Protein AF-A0A194R2D3-F1 (afdb_monomer_lite)

Sequence (158 aa):
MTKFTHVRDWPLLESALFVLMSYAAFLIAEVCELTGVVAVLFCGICQAHYTYNNLSADSRNRTKQLFELLNFLAENFIFTYIGVSMFTFPKHHFDPWFIIAGFITSTLGRAVNIYPLSFLLNLGRKPPIPINFQHMLFFSGKNTHSQTQPDKINQIIC

Organism: Papilio machaon (NCBI:txid76193)

Secondary structure (DSSP, 8-state):
-GGGSTTTT-HHHHHHHHHHHHHHHHHHHHHTTS-HHHHHHHHHHHHHHHHHTTS-HHHHHHHHHHHHHHHHHHHHHHHHHHHHHHHH-TT----HHHHHHHHHHHHHHHHHHHHHHHHHHHHH-SSPPPHHHHHHHHHHTT-TTS---TTSGGGT--

Structure (mmCIF, N/CA/C/O backbone):
data_AF-A0A194R2D3-F1
#
_entry.id   AF-A0A194R2D3-F1
#
loop_
_atom_site.group_PDB
_atom_site.id
_atom_site.type_symbol
_atom_site.label_atom_id
_atom_site.label_alt_id
_atom_site.label_comp_id
_atom_site.label_asym_id
_atom_site.label_entity_id
_atom_site.label_seq_id
_atom_site.pdbx_PDB_ins_code
_atom_site.Cartn_x
_atom_site.Cartn_y
_atom_site.Cartn_z
_atom_site.occupancy
_atom_site.B_iso_or_equiv
_atom_site.auth_seq_id
_atom_site.auth_comp_id
_atom_site.auth_asym_id
_atom_site.auth_atom_id
_atom_site.pdbx_PDB_model_num
ATOM 1 N N . MET A 1 1 ? -7.034 -0.454 26.830 1.00 43.84 1 MET A N 1
ATOM 2 C CA . MET A 1 1 ? -6.094 0.547 27.378 1.00 43.84 1 MET A CA 1
ATOM 3 C C . MET A 1 1 ? -6.595 1.990 27.268 1.00 43.84 1 MET A C 1
ATOM 5 O O . MET A 1 1 ? -6.284 2.760 28.155 1.00 43.84 1 MET A O 1
ATOM 9 N N . THR A 1 2 ? -7.415 2.378 26.280 1.00 43.94 2 THR A N 1
ATOM 10 C CA . THR A 1 2 ? -7.859 3.784 26.103 1.00 43.94 2 THR A CA 1
ATOM 11 C C . THR A 1 2 ? -9.145 4.187 26.840 1.00 43.94 2 THR A C 1
ATOM 13 O O . THR A 1 2 ? -9.486 5.362 26.870 1.00 43.94 2 THR A O 1
ATOM 16 N N . LYS A 1 3 ? -9.869 3.249 27.470 1.00 43.56 3 LYS A N 1
ATOM 17 C CA . LYS A 1 3 ? -11.180 3.536 28.090 1.00 43.56 3 LYS A CA 1
ATOM 18 C C . LYS A 1 3 ? -11.102 4.349 29.400 1.00 43.56 3 LYS A C 1
ATOM 20 O O . LYS A 1 3 ? -12.125 4.848 29.848 1.00 43.56 3 LYS A O 1
ATOM 25 N N . PHE A 1 4 ? -9.915 4.475 30.004 1.00 47.28 4 PHE A N 1
ATOM 26 C CA . PHE A 1 4 ? -9.713 5.088 31.329 1.00 47.28 4 PHE A CA 1
ATOM 27 C C . PHE A 1 4 ? -8.775 6.307 31.334 1.00 47.28 4 PHE A C 1
ATOM 29 O O . PHE A 1 4 ? -8.418 6.793 32.403 1.00 47.28 4 PHE A O 1
ATOM 36 N N . THR A 1 5 ? -8.377 6.831 30.171 1.00 53.47 5 THR A N 1
ATOM 37 C CA . THR A 1 5 ? -7.466 7.983 30.096 1.00 53.47 5 THR A CA 1
ATOM 38 C C . THR A 1 5 ? -8.171 9.164 29.431 1.00 53.47 5 THR A C 1
ATOM 40 O O . THR A 1 5 ? -8.732 9.019 28.347 1.00 53.47 5 THR A O 1
ATOM 43 N N . HIS A 1 6 ? -8.112 10.339 30.065 1.00 52.03 6 HIS A N 1
ATOM 44 C CA . HIS A 1 6 ? -8.604 11.657 29.615 1.00 52.03 6 HIS A CA 1
ATOM 45 C C . HIS A 1 6 ? -7.829 12.187 28.375 1.00 52.03 6 HIS A C 1
ATOM 47 O O . HIS A 1 6 ? -7.464 13.352 28.280 1.00 52.03 6 HIS A O 1
ATOM 53 N N . VAL A 1 7 ? -7.476 11.297 27.442 1.00 58.19 7 VAL A N 1
ATOM 54 C CA . VAL A 1 7 ? -6.720 11.572 26.204 1.00 58.19 7 VAL A CA 1
ATOM 55 C C . VAL A 1 7 ? -7.664 11.692 25.002 1.00 58.19 7 VAL A C 1
ATOM 57 O O . VAL A 1 7 ? -7.269 12.200 23.958 1.00 58.19 7 VAL A O 1
ATOM 60 N N . ARG A 1 8 ? -8.937 11.304 25.163 1.00 55.59 8 ARG A N 1
ATOM 61 C CA . ARG A 1 8 ? -9.974 11.382 24.121 1.00 55.59 8 ARG A CA 1
ATOM 62 C C . ARG A 1 8 ? -10.288 12.815 23.666 1.00 55.59 8 ARG A C 1
ATOM 64 O O . ARG A 1 8 ? -10.832 12.992 22.583 1.00 55.59 8 ARG A O 1
ATOM 71 N N . ASP A 1 9 ? -9.923 13.819 24.459 1.00 62.72 9 ASP A N 1
ATOM 72 C CA . ASP A 1 9 ? -10.149 15.232 24.126 1.00 62.72 9 ASP A CA 1
ATOM 73 C C . ASP A 1 9 ? -9.101 15.791 23.148 1.00 62.72 9 ASP A C 1
ATOM 75 O O . ASP A 1 9 ? -9.313 16.838 22.539 1.00 62.72 9 ASP A O 1
ATOM 79 N N . TRP A 1 10 ? -7.980 15.081 22.955 1.00 68.56 10 TRP A N 1
ATOM 80 C CA . TRP A 1 10 ? -6.860 15.518 22.118 1.00 68.56 10 TRP A CA 1
ATOM 81 C C . TRP A 1 10 ? -6.585 14.493 21.006 1.00 68.56 10 TRP A C 1
ATOM 83 O O . TRP A 1 10 ? -5.700 13.643 21.144 1.00 68.56 10 TRP A O 1
ATOM 93 N N . PRO A 1 11 ? -7.287 14.580 19.861 1.00 66.62 11 PRO A N 1
ATOM 94 C CA . PRO A 1 11 ? -7.186 13.593 18.778 1.00 66.62 11 PRO A CA 1
ATOM 95 C C . PRO A 1 11 ? -5.776 13.487 18.167 1.00 66.62 11 PRO A C 1
ATOM 97 O O . PRO A 1 11 ? -5.411 12.449 17.608 1.00 66.62 11 PRO A O 1
ATOM 100 N N . LEU A 1 12 ? -4.954 14.539 18.297 1.00 71.69 12 LEU A N 1
ATOM 101 C CA . LEU A 1 12 ? -3.543 14.515 17.898 1.00 71.69 12 LEU A CA 1
ATOM 102 C C . LEU A 1 12 ? -2.719 13.542 18.755 1.00 71.69 12 LEU A C 1
ATOM 104 O O . LEU A 1 12 ? -1.911 12.786 18.220 1.00 71.69 12 LEU A O 1
ATOM 108 N N . LEU A 1 13 ? -2.935 13.550 20.074 1.00 77.31 13 LEU A N 1
ATOM 109 C CA . LEU A 1 13 ? -2.199 12.706 21.016 1.00 77.31 13 LEU A CA 1
ATOM 110 C C . LEU A 1 13 ? -2.596 11.235 20.856 1.00 77.31 13 LEU A C 1
ATOM 112 O O . LEU A 1 13 ? -1.738 10.356 20.875 1.00 77.31 13 LEU A O 1
ATOM 116 N N . GLU A 1 14 ? -3.884 10.978 20.622 1.00 74.00 14 GLU A N 1
ATOM 117 C CA . GLU A 1 14 ? -4.400 9.645 20.303 1.00 74.00 14 GLU A CA 1
ATOM 118 C C . GLU A 1 14 ? -3.763 9.075 19.023 1.00 74.00 14 GLU A C 1
ATOM 120 O O . GLU A 1 14 ? -3.282 7.940 19.016 1.00 74.00 14 GLU A O 1
ATOM 125 N N . SER A 1 15 ? -3.678 9.888 17.964 1.00 73.06 15 SER A N 1
ATOM 126 C CA . SER A 1 15 ? -3.055 9.494 16.692 1.00 73.06 15 SER A CA 1
ATOM 127 C C . SER A 1 15 ? -1.546 9.254 16.834 1.00 73.06 15 SER A C 1
ATOM 129 O O . SER A 1 15 ? -1.021 8.278 16.301 1.00 73.06 15 SER A O 1
ATOM 131 N N . ALA A 1 16 ? -0.842 10.101 17.591 1.00 81.50 16 ALA A N 1
ATOM 132 C CA . ALA A 1 16 ? 0.587 9.932 17.856 1.00 81.50 16 ALA A CA 1
ATOM 133 C C . ALA A 1 16 ? 0.878 8.649 18.651 1.00 81.50 16 ALA A C 1
ATOM 135 O O . ALA A 1 16 ? 1.802 7.910 18.315 1.00 81.50 16 ALA A O 1
ATOM 136 N N . LEU A 1 17 ? 0.063 8.344 19.665 1.00 82.12 17 LEU A N 1
ATOM 137 C CA . LEU A 1 17 ? 0.200 7.127 20.467 1.00 82.12 17 LEU A CA 1
ATOM 138 C C . LEU A 1 17 ? -0.061 5.867 19.629 1.00 82.12 17 LEU A C 1
ATOM 140 O O . LEU A 1 17 ? 0.645 4.873 19.785 1.00 82.12 17 LEU A O 1
ATOM 144 N N . PHE A 1 18 ? -1.018 5.917 18.698 1.00 78.38 18 PHE A N 1
ATOM 145 C CA . PHE A 1 18 ? -1.279 4.832 17.749 1.00 78.38 18 PHE A CA 1
ATOM 146 C C . PHE A 1 18 ? -0.052 4.519 16.882 1.00 78.38 18 PHE A C 1
ATOM 148 O O . PHE A 1 18 ? 0.362 3.360 16.789 1.00 78.38 18 PHE A O 1
ATOM 155 N N . VAL A 1 19 ? 0.567 5.556 16.307 1.00 82.88 19 VAL A N 1
ATOM 156 C CA . VAL A 1 19 ? 1.793 5.430 15.502 1.00 82.88 19 VAL A CA 1
ATOM 157 C C . VAL A 1 19 ? 2.946 4.898 16.352 1.00 82.88 19 VAL A C 1
ATOM 159 O O . VAL A 1 19 ? 3.628 3.963 15.936 1.00 82.88 19 VAL A O 1
ATOM 162 N N . LEU A 1 20 ? 3.125 5.417 17.567 1.00 88.62 20 LEU A N 1
ATOM 163 C CA . LEU A 1 20 ? 4.200 5.004 18.470 1.00 88.62 20 LEU A CA 1
ATOM 164 C C . LEU A 1 20 ? 4.074 3.525 18.869 1.00 88.62 20 LEU A C 1
ATOM 166 O O . LEU A 1 20 ? 5.063 2.797 18.835 1.00 88.62 20 LEU A O 1
ATOM 170 N N . MET A 1 21 ? 2.859 3.050 19.153 1.00 88.19 21 MET A N 1
ATOM 171 C CA . MET A 1 21 ? 2.590 1.630 19.416 1.00 88.19 21 MET A CA 1
ATOM 172 C C . MET A 1 21 ? 2.903 0.741 18.206 1.00 88.19 21 MET A C 1
ATOM 174 O O . MET A 1 21 ? 3.499 -0.323 18.373 1.00 88.19 21 MET A O 1
ATOM 178 N N . SER A 1 22 ? 2.546 1.175 16.993 1.00 88.81 22 SER A N 1
ATOM 179 C CA . SER A 1 22 ? 2.880 0.430 15.771 1.00 88.81 22 SER A CA 1
ATOM 180 C C . SER A 1 22 ? 4.396 0.349 15.547 1.00 88.81 22 SER A C 1
ATOM 182 O O . SER A 1 22 ? 4.922 -0.711 15.218 1.00 88.81 22 SER A O 1
ATOM 184 N N . TYR A 1 23 ? 5.119 1.437 15.824 1.00 91.81 23 TYR A N 1
ATOM 185 C CA . TYR A 1 23 ? 6.573 1.492 15.709 1.00 91.81 23 TYR A CA 1
ATOM 186 C C . TYR A 1 23 ? 7.275 0.650 16.783 1.00 91.81 23 TYR A C 1
ATOM 188 O O . TYR A 1 23 ? 8.261 -0.024 16.502 1.00 91.81 23 TYR A O 1
ATOM 196 N N . ALA A 1 24 ? 6.739 0.607 18.004 1.00 93.12 24 ALA A N 1
ATOM 197 C CA . ALA A 1 24 ? 7.233 -0.292 19.042 1.00 93.12 24 ALA A CA 1
ATOM 198 C C . ALA A 1 24 ? 7.082 -1.769 18.633 1.00 93.12 24 ALA A C 1
ATOM 200 O O . ALA A 1 24 ? 8.008 -2.551 18.829 1.00 93.12 24 ALA A O 1
ATOM 201 N N . ALA A 1 25 ? 5.957 -2.146 18.011 1.00 92.69 25 ALA A N 1
ATOM 202 C CA . ALA A 1 25 ? 5.761 -3.499 17.486 1.00 92.69 25 ALA A CA 1
ATOM 203 C C . ALA A 1 25 ? 6.773 -3.852 16.381 1.00 92.69 25 ALA A C 1
ATOM 205 O O . ALA A 1 25 ? 7.265 -4.978 16.354 1.00 92.69 25 ALA A O 1
ATOM 206 N N . PHE A 1 26 ? 7.126 -2.889 15.520 1.00 94.31 26 PHE A N 1
ATOM 207 C CA . PHE A 1 26 ? 8.207 -3.046 14.543 1.00 94.31 26 PHE A CA 1
ATOM 208 C C . PHE A 1 26 ? 9.546 -3.347 15.229 1.00 94.31 26 PHE A C 1
ATOM 210 O O . PHE A 1 26 ? 10.175 -4.351 14.918 1.00 94.31 26 PHE A O 1
ATOM 217 N N . LEU A 1 27 ? 9.951 -2.524 16.204 1.00 94.62 27 LEU A N 1
ATOM 218 C CA . LEU A 1 27 ? 11.222 -2.702 16.915 1.00 94.62 27 LEU A CA 1
ATOM 219 C C . LEU A 1 27 ? 11.295 -4.042 17.655 1.00 94.62 27 LEU A C 1
ATOM 221 O O . LEU A 1 27 ? 12.327 -4.703 17.619 1.00 94.62 27 LEU A O 1
ATOM 225 N N . ILE A 1 28 ? 10.204 -4.458 18.304 1.00 94.06 28 ILE A N 1
ATOM 226 C CA . ILE A 1 28 ? 10.135 -5.760 18.981 1.00 94.06 28 ILE A CA 1
ATOM 227 C C . ILE A 1 28 ? 10.288 -6.898 17.965 1.00 94.06 28 ILE A C 1
ATOM 229 O O . ILE A 1 28 ? 11.024 -7.844 18.226 1.00 94.06 28 ILE A O 1
ATOM 233 N N . ALA A 1 29 ? 9.631 -6.807 16.806 1.00 94.38 29 ALA A N 1
ATOM 234 C CA . ALA A 1 29 ? 9.733 -7.824 15.765 1.00 94.38 29 ALA A CA 1
ATOM 235 C C . ALA A 1 29 ? 11.151 -7.933 15.183 1.00 94.38 29 ALA A C 1
ATOM 237 O O . ALA A 1 29 ? 11.629 -9.049 15.003 1.00 94.38 29 ALA A O 1
ATOM 238 N N . GLU A 1 30 ? 11.838 -6.808 14.971 1.00 93.69 30 GLU A N 1
ATOM 239 C CA . GLU A 1 30 ? 13.238 -6.792 14.522 1.00 93.69 30 GLU A CA 1
ATOM 240 C C . GLU A 1 30 ? 14.179 -7.418 15.565 1.00 93.69 30 GLU A C 1
ATOM 242 O O . GLU A 1 30 ? 15.047 -8.211 15.214 1.00 93.69 30 GLU A O 1
ATOM 247 N N . VAL A 1 31 ? 13.974 -7.137 16.860 1.00 95.62 31 VAL A N 1
ATOM 248 C CA . VAL A 1 31 ? 14.745 -7.768 17.953 1.00 95.62 31 VAL A CA 1
ATOM 249 C C . VAL A 1 31 ? 14.494 -9.278 18.030 1.00 95.62 31 VAL A C 1
ATOM 251 O O . VAL A 1 31 ? 15.381 -10.033 18.416 1.00 95.62 31 VAL A O 1
ATOM 254 N N . CYS A 1 32 ? 13.298 -9.726 17.653 1.00 93.25 32 CYS A N 1
ATOM 255 C CA . CYS A 1 32 ? 12.945 -11.140 17.566 1.00 93.25 32 CYS A CA 1
ATOM 256 C C . CYS A 1 32 ? 13.342 -11.802 16.232 1.00 93.25 32 CYS A C 1
ATOM 258 O O . CYS A 1 32 ? 12.949 -12.946 16.015 1.00 93.25 32 CYS A O 1
ATOM 260 N N . GLU A 1 33 ? 14.070 -11.110 15.346 1.00 92.62 33 GLU A N 1
ATOM 261 C CA . GLU A 1 33 ? 14.465 -11.593 14.009 1.00 92.62 33 GLU A CA 1
ATOM 262 C C . GLU A 1 33 ? 13.268 -12.018 13.123 1.00 92.62 33 GLU A C 1
ATOM 264 O O . GLU A 1 33 ? 13.366 -12.896 12.264 1.00 92.62 33 GLU A O 1
ATOM 269 N N . LEU A 1 34 ? 12.107 -11.388 13.327 1.00 91.44 34 LEU A N 1
ATOM 270 C CA . LEU A 1 34 ? 10.879 -11.593 12.554 1.00 91.44 34 LEU A CA 1
ATOM 271 C C . LEU A 1 34 ? 10.678 -10.463 11.534 1.00 91.44 34 LEU A C 1
ATOM 273 O O . LEU A 1 34 ? 11.298 -9.409 11.598 1.00 91.44 34 LEU A O 1
ATOM 277 N N . THR A 1 35 ? 9.746 -10.648 10.594 1.00 93.81 35 THR A N 1
ATOM 278 C CA . THR A 1 35 ? 9.390 -9.593 9.632 1.00 93.81 35 THR A CA 1
ATOM 279 C C . THR A 1 35 ? 8.640 -8.440 10.316 1.00 93.81 35 THR A C 1
ATOM 281 O O . THR A 1 35 ? 7.433 -8.518 10.577 1.00 93.81 35 THR A O 1
ATOM 284 N N . GLY A 1 36 ? 9.346 -7.332 10.568 1.00 91.75 36 GLY A N 1
ATOM 285 C CA . GLY A 1 36 ? 8.775 -6.140 11.194 1.00 91.75 36 GLY A CA 1
ATOM 286 C C . GLY A 1 36 ? 7.571 -5.570 10.440 1.00 91.75 36 GLY A C 1
ATOM 287 O O . GLY A 1 36 ? 6.596 -5.143 11.057 1.00 91.75 36 GLY A O 1
ATOM 288 N N . VAL A 1 37 ? 7.568 -5.643 9.104 1.00 92.75 37 VAL A N 1
ATOM 289 C CA . VAL A 1 37 ? 6.451 -5.160 8.270 1.00 92.75 37 VAL A CA 1
ATOM 290 C C . VAL A 1 37 ? 5.157 -5.925 8.564 1.00 92.75 37 VAL A C 1
ATOM 292 O O . VAL A 1 37 ? 4.103 -5.310 8.729 1.00 92.75 37 VAL A O 1
ATOM 295 N N . VAL A 1 38 ? 5.212 -7.255 8.678 1.00 92.56 38 VAL A N 1
ATOM 296 C CA . VAL A 1 38 ? 4.014 -8.065 8.966 1.00 92.56 38 VAL A CA 1
ATOM 297 C C . VAL A 1 38 ? 3.520 -7.834 10.396 1.00 92.56 38 VAL A C 1
ATOM 299 O O . VAL A 1 38 ? 2.310 -7.780 10.619 1.00 92.56 38 VAL A O 1
ATOM 302 N N . ALA A 1 39 ? 4.427 -7.617 11.354 1.00 92.50 39 ALA A N 1
ATOM 303 C CA . ALA A 1 39 ? 4.063 -7.282 12.731 1.00 92.50 39 ALA A CA 1
ATOM 304 C C . ALA A 1 39 ? 3.313 -5.941 12.825 1.00 92.50 39 ALA A C 1
ATOM 306 O O . ALA A 1 39 ? 2.275 -5.858 13.486 1.00 92.50 39 ALA A O 1
ATOM 307 N N . VAL A 1 40 ? 3.781 -4.912 12.110 1.00 92.00 40 VAL A N 1
ATOM 308 C CA . VAL A 1 40 ? 3.103 -3.606 12.027 1.00 92.00 40 VAL A CA 1
ATOM 309 C C . VAL A 1 40 ? 1.722 -3.742 11.390 1.00 92.00 40 VAL A C 1
ATOM 311 O O . VAL A 1 40 ? 0.759 -3.177 11.906 1.00 92.00 40 VAL A O 1
ATOM 314 N N . LEU A 1 41 ? 1.596 -4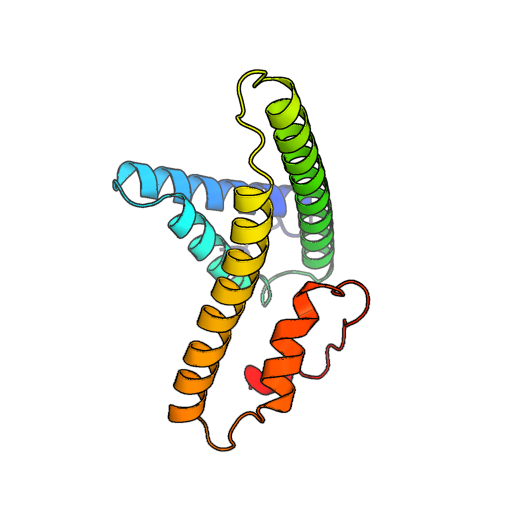.525 10.313 1.00 90.19 41 LEU A N 1
ATOM 315 C CA . LEU A 1 41 ? 0.308 -4.776 9.658 1.00 90.19 41 LEU A CA 1
ATOM 316 C C . LEU A 1 41 ? -0.689 -5.442 10.610 1.00 90.19 41 LEU A C 1
ATOM 318 O O . LEU A 1 41 ? -1.821 -4.976 10.742 1.00 90.19 41 LEU A O 1
ATOM 322 N N . PHE A 1 42 ? -0.276 -6.499 11.309 1.00 87.69 42 PHE A N 1
ATOM 323 C CA . PHE A 1 42 ? -1.149 -7.191 12.255 1.00 87.69 42 PHE A CA 1
ATOM 324 C C . PHE A 1 42 ? -1.529 -6.300 13.443 1.00 87.69 42 PHE A C 1
ATOM 326 O O . PHE A 1 42 ? -2.694 -6.277 13.848 1.00 87.69 42 PHE A O 1
ATOM 333 N N . CYS A 1 43 ? -0.574 -5.520 13.960 1.00 88.69 43 CYS A N 1
ATOM 334 C CA . CYS A 1 43 ? -0.824 -4.522 14.996 1.00 88.69 43 CYS A CA 1
ATOM 335 C C . CYS A 1 43 ? -1.875 -3.503 14.528 1.00 88.69 43 CYS A C 1
ATOM 337 O O . CYS A 1 43 ? -2.868 -3.297 15.223 1.00 88.69 43 CYS A O 1
ATOM 339 N N . GLY A 1 44 ? -1.728 -2.958 13.317 1.00 85.19 44 GLY A N 1
ATOM 340 C CA . GLY A 1 44 ? -2.666 -2.006 12.724 1.00 85.19 44 GLY A CA 1
ATOM 341 C C . GLY A 1 44 ? -4.062 -2.585 12.478 1.00 85.19 44 GLY A C 1
ATOM 342 O O . GLY A 1 44 ? -5.050 -1.911 12.759 1.00 85.19 44 GLY A O 1
ATOM 343 N N . ILE A 1 45 ? -4.178 -3.840 12.025 1.00 84.25 45 ILE A N 1
ATOM 344 C CA . ILE A 1 45 ? -5.473 -4.528 11.847 1.00 84.25 45 ILE A CA 1
ATOM 345 C C . ILE A 1 45 ? -6.155 -4.756 13.200 1.00 84.25 45 ILE A C 1
ATOM 347 O O . ILE A 1 45 ? -7.339 -4.448 13.355 1.00 84.25 45 ILE A O 1
ATOM 351 N N . CYS A 1 46 ? -5.411 -5.249 14.195 1.00 83.38 46 CYS A N 1
ATOM 352 C CA . CYS A 1 46 ? -5.913 -5.408 15.558 1.00 83.38 46 CYS A CA 1
ATOM 353 C C . CYS A 1 46 ? -6.394 -4.067 16.103 1.00 83.38 46 CYS A C 1
ATOM 355 O O . CYS A 1 46 ? -7.513 -3.957 16.603 1.00 83.38 46 CYS A O 1
ATOM 357 N N . GLN A 1 47 ? -5.577 -3.026 15.967 1.00 76.06 47 GLN A N 1
ATOM 358 C CA . GLN A 1 47 ? -5.963 -1.697 16.387 1.00 76.06 47 GLN A CA 1
ATOM 359 C C . GLN A 1 47 ? -7.206 -1.235 15.621 1.00 76.06 47 GLN A C 1
ATOM 361 O O . GLN A 1 47 ? -8.141 -0.805 16.276 1.00 76.06 47 GLN A O 1
ATOM 366 N N . ALA A 1 48 ? -7.312 -1.396 14.302 1.00 74.81 48 ALA A N 1
ATOM 367 C CA . ALA A 1 48 ? -8.513 -1.026 13.554 1.00 74.81 48 ALA A CA 1
ATOM 368 C C . ALA A 1 48 ? -9.767 -1.740 14.089 1.00 74.81 48 ALA A C 1
ATOM 370 O O . ALA A 1 48 ? -10.774 -1.085 14.326 1.00 74.81 48 ALA A O 1
ATOM 371 N N . HIS A 1 49 ? -9.700 -3.039 14.383 1.00 70.44 49 HIS A N 1
ATOM 372 C CA . HIS A 1 49 ? -10.838 -3.805 14.899 1.00 70.44 49 HIS A CA 1
ATOM 373 C C . HIS A 1 49 ? -11.222 -3.426 16.343 1.00 70.44 49 HIS A C 1
ATOM 375 O O . HIS A 1 49 ? -12.391 -3.183 16.643 1.00 70.44 49 HIS A O 1
ATOM 381 N N . TYR A 1 50 ? -10.246 -3.323 17.249 1.00 66.31 50 TYR A N 1
ATOM 382 C CA . TYR A 1 50 ? -10.495 -3.035 18.668 1.00 66.31 50 TYR A CA 1
ATOM 383 C C . TYR A 1 50 ? -10.760 -1.547 18.956 1.00 66.31 50 TYR A C 1
ATOM 385 O O . TYR A 1 50 ? -11.484 -1.210 19.893 1.00 66.31 50 TYR A O 1
ATOM 393 N N . THR A 1 51 ? -10.198 -0.653 18.145 1.00 62.53 51 THR A N 1
ATOM 394 C CA . THR A 1 51 ? -10.305 0.810 18.278 1.00 62.53 51 THR A CA 1
ATOM 395 C C . THR A 1 51 ? -11.597 1.312 17.624 1.00 62.53 51 THR A C 1
ATOM 397 O O . THR A 1 51 ? -12.241 2.202 18.169 1.00 62.53 51 THR A O 1
ATOM 400 N N . TYR A 1 52 ? -12.076 0.687 16.535 1.00 56.03 52 TYR A N 1
ATOM 401 C CA . TYR A 1 52 ? -13.319 1.082 15.852 1.00 56.03 52 TYR A CA 1
ATOM 402 C C . TYR A 1 52 ? -14.546 1.063 16.773 1.00 56.03 52 TYR A C 1
ATOM 404 O O . TYR A 1 52 ? -15.371 1.967 16.679 1.00 56.03 52 TYR A O 1
ATOM 412 N N . ASN A 1 53 ? -14.650 0.099 17.691 1.00 56.59 53 ASN A N 1
ATOM 413 C CA . ASN A 1 53 ? -15.782 -0.000 18.620 1.00 56.59 53 ASN A CA 1
ATOM 414 C C . ASN A 1 53 ? -15.620 0.838 19.907 1.00 56.59 53 ASN A C 1
ATOM 416 O O . ASN A 1 53 ? -16.533 0.886 20.726 1.00 56.59 53 ASN A O 1
ATOM 420 N N . ASN A 1 54 ? -14.461 1.472 20.118 1.00 55.03 54 ASN A N 1
ATOM 421 C CA . ASN A 1 54 ? -14.132 2.181 21.362 1.00 55.03 54 ASN A CA 1
ATOM 422 C C . ASN A 1 54 ? -13.736 3.660 21.143 1.00 55.03 54 ASN A C 1
ATOM 424 O O . ASN A 1 54 ? -13.480 4.363 22.119 1.00 55.03 54 ASN A O 1
ATOM 428 N N . LEU A 1 55 ? -13.694 4.139 19.890 1.00 54.41 55 LEU A N 1
ATOM 429 C CA . LEU A 1 55 ? -13.363 5.525 19.526 1.00 54.41 55 LEU A CA 1
ATOM 430 C C . LEU A 1 55 ? -14.582 6.386 19.202 1.00 54.41 55 LEU A C 1
ATOM 432 O O . LEU A 1 55 ? -15.588 5.912 18.678 1.00 54.41 55 LEU A O 1
ATOM 436 N N . SER A 1 56 ? -14.430 7.686 19.461 1.00 58.38 56 SER A N 1
ATOM 437 C CA . SER A 1 56 ? -15.364 8.725 19.022 1.00 58.38 56 SER A CA 1
ATOM 438 C C . SER A 1 56 ? -15.365 8.853 17.490 1.00 58.38 56 SER A C 1
ATOM 440 O O . SER A 1 56 ? -14.339 8.631 16.839 1.00 58.38 56 SER A O 1
ATOM 442 N N . ALA A 1 57 ? -16.504 9.232 16.902 1.00 64.12 57 ALA A N 1
ATOM 443 C CA . ALA A 1 57 ? -16.664 9.387 15.452 1.00 64.12 57 ALA A CA 1
ATOM 444 C C . ALA A 1 57 ? -15.670 10.399 14.843 1.00 64.12 57 ALA A C 1
ATOM 446 O O . ALA A 1 57 ? -15.194 10.201 13.722 1.00 64.12 57 ALA A O 1
ATOM 447 N N . ASP A 1 58 ? -15.295 11.427 15.611 1.00 66.00 58 ASP A N 1
ATOM 448 C CA . ASP A 1 58 ? -14.352 12.468 15.194 1.00 66.00 58 ASP A CA 1
ATOM 449 C C . ASP A 1 58 ? -12.933 11.936 14.954 1.00 66.00 58 ASP A C 1
ATOM 451 O O . ASP A 1 58 ? -12.333 12.224 13.914 1.00 66.00 58 ASP A O 1
ATOM 455 N N . SER A 1 59 ? -12.402 11.103 15.860 1.00 63.41 59 SER A N 1
ATOM 456 C CA . SER A 1 59 ? -11.063 10.514 15.707 1.00 63.41 59 SER A CA 1
ATOM 457 C C . SER A 1 59 ? -10.997 9.605 14.476 1.00 63.41 59 SER A C 1
ATOM 459 O O . SER A 1 59 ? -10.022 9.645 13.728 1.00 63.41 59 SER A O 1
ATOM 461 N N . ARG A 1 60 ? -12.071 8.858 14.177 1.00 68.00 60 ARG A N 1
ATOM 462 C CA . ARG A 1 60 ? -12.136 8.010 12.976 1.00 68.00 60 ARG A CA 1
ATOM 463 C C . ARG A 1 60 ? -12.043 8.828 11.688 1.00 68.00 60 ARG A C 1
ATOM 465 O O . ARG A 1 60 ? -11.332 8.432 10.765 1.00 68.00 60 ARG A O 1
ATOM 472 N N . ASN A 1 61 ? -12.746 9.958 11.620 1.00 74.31 61 ASN A N 1
ATOM 473 C CA . ASN A 1 61 ? -12.719 10.810 10.435 1.00 74.31 61 ASN A CA 1
ATOM 474 C C . ASN A 1 61 ? -11.330 11.436 10.226 1.00 74.31 61 ASN A C 1
ATOM 476 O O . ASN A 1 61 ? -10.821 11.454 9.108 1.00 74.31 61 ASN A O 1
ATOM 480 N N . ARG A 1 62 ? -10.669 11.865 11.309 1.00 69.81 62 ARG A N 1
ATOM 481 C CA . ARG A 1 62 ? -9.292 12.384 11.267 1.00 69.81 62 ARG A CA 1
ATOM 482 C C . ARG A 1 62 ? -8.284 11.338 10.801 1.00 69.81 62 ARG A C 1
ATOM 484 O O . ARG A 1 62 ? -7.482 11.626 9.919 1.00 69.81 62 ARG A O 1
ATOM 491 N N . THR A 1 63 ? -8.340 10.122 11.345 1.00 71.81 63 THR A N 1
ATOM 492 C CA . THR A 1 63 ? -7.457 9.026 10.922 1.00 71.81 63 THR A CA 1
ATOM 493 C C . THR A 1 63 ? -7.672 8.682 9.451 1.00 71.81 63 THR A C 1
ATOM 495 O O . THR A 1 63 ? -6.701 8.475 8.730 1.00 71.81 63 THR A O 1
ATOM 498 N N . LYS A 1 64 ? -8.922 8.691 8.970 1.00 77.44 64 LYS A N 1
ATOM 499 C CA . LYS A 1 64 ? -9.226 8.483 7.549 1.00 77.44 64 LYS A CA 1
ATOM 500 C C . LYS A 1 64 ? -8.592 9.562 6.665 1.00 77.44 64 LYS A C 1
ATOM 502 O O . LYS A 1 64 ? -7.897 9.219 5.717 1.00 77.44 64 LYS A O 1
ATOM 507 N N . GLN A 1 65 ? -8.759 10.837 7.021 1.00 80.38 65 GLN A N 1
ATOM 508 C CA . GLN A 1 65 ? -8.132 11.956 6.306 1.00 80.38 65 GLN A CA 1
ATOM 509 C C . GLN A 1 65 ? -6.600 11.855 6.300 1.00 80.38 65 GLN A C 1
ATOM 511 O O . GLN A 1 65 ? -5.964 12.132 5.286 1.00 80.38 65 GLN A O 1
ATOM 516 N N . LEU A 1 66 ? -5.998 11.422 7.412 1.00 82.00 66 LEU A N 1
ATOM 517 C CA . LEU A 1 66 ? -4.557 11.198 7.494 1.00 82.00 66 LEU A CA 1
ATOM 518 C C . LEU A 1 66 ? -4.103 10.068 6.559 1.00 82.00 66 LEU A C 1
ATOM 520 O O . LEU A 1 66 ? -3.117 10.237 5.850 1.00 82.00 66 LEU A O 1
ATOM 524 N N . PHE A 1 67 ? -4.816 8.938 6.520 1.00 80.94 67 PHE A N 1
ATOM 525 C CA . PHE A 1 67 ? -4.504 7.841 5.597 1.00 80.94 67 PHE A CA 1
ATOM 526 C C . PHE A 1 67 ? -4.681 8.242 4.130 1.00 80.94 67 PHE A C 1
ATOM 528 O O . PHE A 1 67 ? -3.857 7.860 3.305 1.00 80.94 67 PHE A O 1
ATOM 535 N N . GLU A 1 68 ? -5.703 9.032 3.801 1.00 85.38 68 GLU A N 1
ATOM 536 C CA . GLU A 1 68 ? -5.896 9.576 2.451 1.00 85.38 68 GLU A CA 1
ATOM 537 C C . GLU A 1 68 ? -4.731 10.494 2.050 1.00 85.38 68 GLU A C 1
ATOM 539 O O . GLU A 1 68 ? -4.177 10.342 0.960 1.00 85.38 68 GLU A O 1
ATOM 544 N N . LEU A 1 69 ? -4.291 11.379 2.953 1.00 87.75 69 LEU A N 1
ATOM 545 C CA . LEU A 1 69 ? -3.126 12.242 2.738 1.00 87.75 69 LEU A CA 1
ATOM 546 C C . LEU A 1 69 ? -1.835 11.430 2.566 1.00 87.75 69 LEU A C 1
ATOM 548 O O . LEU A 1 69 ? -1.054 11.705 1.658 1.00 87.75 69 LEU A O 1
ATOM 552 N N . LEU A 1 70 ? -1.605 10.429 3.420 1.00 86.81 70 LEU A N 1
ATOM 553 C CA . LEU A 1 70 ? -0.434 9.554 3.338 1.00 86.81 70 LEU A CA 1
ATOM 554 C C . LEU A 1 70 ? -0.433 8.732 2.050 1.00 86.81 70 LEU A C 1
ATOM 556 O O . LEU A 1 70 ? 0.619 8.590 1.435 1.00 86.81 70 LEU A O 1
ATOM 560 N N . ASN A 1 71 ? -1.592 8.229 1.617 1.00 87.94 71 ASN A N 1
ATOM 561 C CA . ASN A 1 71 ? -1.724 7.516 0.350 1.00 87.94 71 ASN A CA 1
ATOM 562 C C . ASN A 1 71 ? -1.402 8.434 -0.835 1.00 87.94 71 ASN A C 1
ATOM 564 O O . ASN A 1 71 ? -0.608 8.063 -1.694 1.00 87.94 71 ASN A O 1
ATOM 568 N N . PHE A 1 72 ? -1.942 9.655 -0.842 1.00 90.50 72 PHE A N 1
ATOM 569 C CA . PHE A 1 72 ? -1.623 10.654 -1.862 1.00 90.50 72 PHE A CA 1
ATOM 570 C C . PHE A 1 72 ? -0.127 10.995 -1.879 1.00 90.50 72 PHE A C 1
ATOM 572 O O . PHE A 1 72 ? 0.500 11.059 -2.935 1.00 90.50 72 PHE A O 1
ATOM 579 N N . LEU A 1 73 ? 0.479 11.186 -0.708 1.00 94.25 73 LEU A N 1
ATOM 580 C CA . LEU A 1 73 ? 1.901 11.480 -0.591 1.00 94.25 73 LEU A CA 1
ATOM 581 C C . LEU A 1 73 ? 2.760 10.302 -1.085 1.00 94.25 73 LEU A C 1
ATOM 583 O O . LEU A 1 73 ? 3.692 10.510 -1.860 1.00 94.25 73 LEU A O 1
ATOM 587 N N . ALA A 1 74 ? 2.425 9.072 -0.688 1.00 91.94 74 ALA A N 1
ATOM 588 C CA . ALA A 1 74 ? 3.105 7.855 -1.125 1.00 91.94 74 ALA A CA 1
ATOM 589 C C . ALA A 1 74 ? 3.010 7.656 -2.645 1.00 91.94 74 ALA A C 1
ATOM 591 O O . ALA A 1 74 ? 4.007 7.311 -3.277 1.00 91.94 74 ALA A O 1
ATOM 592 N N . GLU A 1 75 ? 1.850 7.927 -3.243 1.00 89.62 75 GLU A N 1
ATOM 593 C CA . GLU A 1 75 ? 1.654 7.868 -4.693 1.00 89.62 75 GLU A CA 1
ATOM 594 C C . GLU A 1 75 ? 2.564 8.864 -5.426 1.00 89.62 75 GLU A C 1
ATOM 596 O O . GLU A 1 75 ? 3.282 8.477 -6.350 1.00 89.62 75 GLU A O 1
ATOM 601 N N . ASN A 1 76 ? 2.626 10.116 -4.958 1.00 92.94 76 ASN A N 1
ATOM 602 C CA . ASN A 1 76 ? 3.528 11.128 -5.517 1.00 92.94 76 ASN A CA 1
ATOM 603 C C . ASN A 1 76 ? 5.009 10.733 -5.385 1.00 92.94 76 ASN A C 1
ATOM 605 O O . ASN A 1 76 ? 5.792 10.929 -6.322 1.00 92.94 76 ASN A O 1
ATOM 609 N N . PHE A 1 77 ? 5.402 10.155 -4.244 1.00 95.50 77 PHE A N 1
ATOM 610 C CA . PHE A 1 77 ? 6.765 9.668 -4.026 1.00 95.50 77 PHE A CA 1
ATOM 611 C C . PHE A 1 77 ? 7.126 8.525 -4.976 1.00 95.50 77 PHE A C 1
ATOM 613 O O . PHE A 1 77 ? 8.172 8.585 -5.622 1.00 95.50 77 PHE A O 1
ATOM 620 N N . ILE A 1 78 ? 6.267 7.509 -5.097 1.00 94.25 78 ILE A N 1
ATOM 621 C CA . ILE A 1 78 ? 6.491 6.365 -5.991 1.00 94.25 78 ILE A CA 1
ATOM 622 C C . ILE A 1 78 ? 6.560 6.833 -7.446 1.00 94.25 78 ILE A C 1
ATOM 624 O O . ILE A 1 78 ? 7.463 6.424 -8.176 1.00 94.25 78 ILE A O 1
ATOM 628 N N . PHE A 1 79 ? 5.653 7.719 -7.866 1.00 91.81 79 PHE A N 1
ATOM 629 C CA . PHE A 1 79 ? 5.637 8.252 -9.227 1.00 91.81 79 PHE A CA 1
ATOM 630 C C . PHE A 1 79 ? 6.931 9.002 -9.560 1.00 91.81 79 PHE A C 1
ATOM 632 O O . PHE A 1 79 ? 7.563 8.736 -10.583 1.00 91.81 79 PHE A O 1
ATOM 639 N N . THR A 1 80 ? 7.373 9.883 -8.661 1.00 94.88 80 THR A N 1
ATOM 640 C CA . THR A 1 80 ? 8.627 10.628 -8.829 1.00 94.88 80 THR A CA 1
ATOM 641 C C . THR A 1 80 ? 9.835 9.692 -8.835 1.00 94.88 80 THR A C 1
ATOM 643 O O . THR A 1 80 ? 10.714 9.839 -9.680 1.00 94.88 80 THR A O 1
ATOM 646 N N . TYR A 1 81 ? 9.875 8.696 -7.945 1.00 93.94 81 TYR A N 1
ATOM 647 C CA . TYR A 1 81 ? 10.954 7.707 -7.881 1.00 93.94 81 TYR A CA 1
ATOM 648 C C . TYR A 1 81 ? 11.079 6.902 -9.180 1.00 93.94 81 TYR A C 1
ATOM 650 O O . TYR A 1 81 ? 12.171 6.812 -9.743 1.00 93.94 81 TYR A O 1
ATOM 658 N N . ILE A 1 82 ? 9.963 6.369 -9.693 1.00 89.88 82 ILE A N 1
ATOM 659 C CA . ILE A 1 82 ? 9.939 5.643 -10.970 1.00 89.88 82 ILE A CA 1
ATOM 660 C C . ILE A 1 82 ? 10.375 6.575 -12.108 1.00 89.88 82 ILE A C 1
ATOM 662 O O . ILE A 1 82 ? 11.224 6.188 -12.913 1.00 89.88 82 ILE A O 1
ATOM 666 N N . GLY A 1 83 ? 9.872 7.812 -12.143 1.00 89.31 83 GLY A N 1
ATOM 667 C CA . GLY A 1 83 ? 10.256 8.814 -13.139 1.00 89.31 83 GLY A CA 1
ATOM 668 C C . GLY A 1 83 ? 11.760 9.092 -13.148 1.00 89.31 83 GLY A C 1
ATOM 669 O O . GLY A 1 83 ? 12.395 8.996 -14.193 1.00 89.31 83 GLY A O 1
ATOM 670 N N . VAL A 1 84 ? 12.360 9.354 -11.984 1.00 89.19 84 VAL A N 1
ATOM 671 C CA . VAL A 1 84 ? 13.813 9.564 -11.856 1.00 89.19 84 VAL A CA 1
ATOM 672 C C . VAL A 1 84 ? 14.587 8.310 -12.260 1.00 89.19 84 VAL A C 1
ATOM 674 O O . VAL A 1 84 ? 15.550 8.410 -13.020 1.00 89.19 84 VAL A O 1
ATOM 677 N N . SER A 1 85 ? 14.145 7.125 -11.825 1.00 85.44 85 SER A N 1
ATOM 678 C CA . SER A 1 85 ? 14.799 5.860 -12.176 1.00 85.44 85 SER A CA 1
ATOM 679 C C . SER A 1 85 ? 14.860 5.638 -13.692 1.00 85.44 85 SER A C 1
ATOM 681 O O . SER A 1 85 ? 15.881 5.181 -14.198 1.00 85.44 85 SER A O 1
ATOM 683 N N . MET A 1 86 ? 13.832 6.055 -14.438 1.00 79.31 86 MET A N 1
ATOM 684 C CA . MET A 1 86 ? 13.812 5.972 -15.900 1.00 79.31 86 MET A CA 1
ATOM 685 C C . MET A 1 86 ? 14.887 6.858 -16.554 1.00 79.31 86 MET A C 1
ATOM 687 O O . MET A 1 86 ? 15.464 6.462 -17.564 1.00 79.31 86 MET A O 1
ATOM 691 N N . PHE A 1 87 ? 15.192 8.029 -15.983 1.00 77.44 87 PHE A N 1
ATOM 692 C CA . PHE A 1 87 ? 16.196 8.953 -16.527 1.00 77.44 87 PHE A CA 1
ATOM 693 C C . PHE A 1 87 ? 17.635 8.644 -16.077 1.00 77.44 87 PHE A C 1
ATOM 695 O O . PHE A 1 87 ? 18.580 8.972 -16.792 1.00 77.44 87 PHE A O 1
ATOM 702 N N . THR A 1 88 ? 17.834 8.010 -14.915 1.00 78.25 88 THR A N 1
ATOM 703 C CA . THR A 1 88 ? 19.170 7.727 -14.352 1.00 78.25 88 THR A CA 1
ATOM 704 C C . THR A 1 88 ? 19.890 6.534 -15.003 1.00 78.25 88 THR A C 1
ATOM 706 O O . THR A 1 88 ? 21.115 6.459 -14.915 1.00 78.25 88 THR A O 1
ATOM 709 N N . PHE A 1 89 ? 19.194 5.624 -15.699 1.00 62.12 89 PHE A N 1
ATOM 710 C CA . PHE A 1 89 ? 19.812 4.460 -16.359 1.00 62.12 89 PHE A CA 1
ATOM 711 C C . PHE A 1 89 ? 19.894 4.611 -17.897 1.00 62.12 89 PHE A C 1
ATOM 713 O O . PHE A 1 89 ? 19.039 4.092 -18.611 1.00 62.12 89 PHE A O 1
ATOM 720 N N . PRO A 1 90 ? 20.957 5.222 -18.460 1.00 58.56 90 PRO A N 1
ATOM 721 C CA . PRO A 1 90 ? 21.121 5.388 -19.913 1.00 58.56 90 PRO A CA 1
AT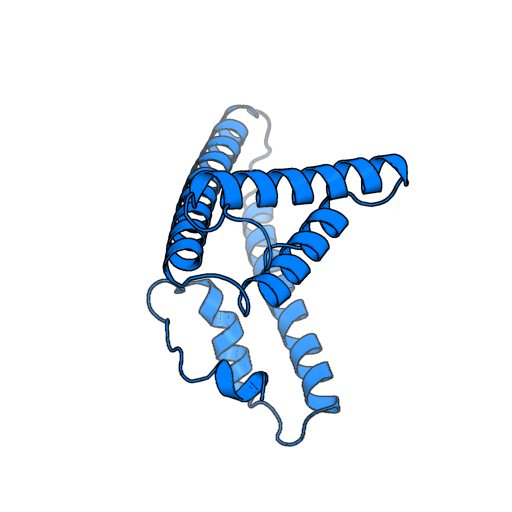OM 722 C C . PRO A 1 90 ? 21.459 4.094 -20.687 1.00 58.56 90 PRO A C 1
ATOM 724 O O . PRO A 1 90 ? 21.608 4.136 -21.904 1.00 58.56 90 PRO A O 1
ATOM 727 N N . LYS A 1 91 ? 21.598 2.939 -20.015 1.00 54.97 91 LYS A N 1
ATOM 728 C CA . LYS A 1 91 ? 21.908 1.626 -20.624 1.00 54.97 91 LYS A CA 1
ATOM 729 C C . LYS A 1 91 ? 20.776 0.600 -20.490 1.00 54.97 91 LYS A C 1
ATOM 731 O O . LYS A 1 91 ? 21.038 -0.601 -20.465 1.00 54.97 91 LYS A O 1
ATOM 736 N N . HIS A 1 92 ? 19.521 1.033 -20.379 1.00 58.38 92 HIS A N 1
ATOM 737 C CA . HIS A 1 92 ? 18.419 0.084 -20.504 1.00 58.38 92 HIS A CA 1
ATOM 738 C C . HIS A 1 92 ? 18.273 -0.273 -21.985 1.00 58.38 92 HIS A C 1
ATOM 740 O O . HIS A 1 92 ? 17.940 0.584 -22.802 1.00 58.38 92 HIS A O 1
ATOM 746 N N . HIS A 1 93 ? 18.580 -1.519 -22.340 1.00 58.19 93 HIS A N 1
ATOM 747 C CA . HIS A 1 93 ? 18.177 -2.091 -23.618 1.00 58.19 93 HIS A CA 1
ATOM 748 C C . HIS A 1 93 ? 16.645 -2.015 -23.620 1.00 58.19 93 HIS A C 1
ATOM 750 O O . HIS A 1 93 ? 15.979 -2.758 -22.902 1.00 58.19 93 HIS A O 1
ATOM 756 N N . PHE A 1 94 ? 16.098 -0.978 -24.260 1.00 58.75 94 PHE A N 1
ATOM 757 C CA . PHE A 1 94 ? 14.666 -0.704 -24.288 1.00 58.75 94 PHE A CA 1
ATOM 758 C C . PHE A 1 94 ? 14.020 -1.753 -25.186 1.00 58.75 94 PHE A C 1
ATOM 760 O O . PHE A 1 94 ? 13.735 -1.506 -26.353 1.00 58.75 94 PHE A O 1
ATOM 767 N N . ASP A 1 95 ? 13.834 -2.948 -24.637 1.00 67.88 95 ASP A N 1
ATOM 768 C CA . ASP A 1 95 ? 13.127 -4.032 -25.286 1.00 67.88 95 ASP A CA 1
ATOM 769 C C . ASP A 1 95 ? 11.630 -3.849 -24.984 1.00 67.88 95 ASP A C 1
ATOM 771 O O . ASP A 1 95 ? 11.172 -4.183 -23.885 1.00 67.88 95 ASP A O 1
ATOM 775 N N . PRO A 1 96 ? 10.821 -3.323 -25.928 1.00 74.50 96 PRO A N 1
ATOM 776 C CA . PRO A 1 96 ? 9.381 -3.125 -25.725 1.00 74.50 96 PRO A CA 1
ATOM 777 C C . PRO A 1 96 ? 8.655 -4.435 -25.381 1.00 74.50 96 PRO A C 1
ATOM 779 O O . PRO A 1 96 ? 7.590 -4.418 -24.762 1.00 74.50 96 PRO A O 1
ATOM 782 N N . TRP A 1 97 ? 9.263 -5.576 -25.714 1.00 82.44 97 TRP A N 1
ATOM 783 C CA . TRP A 1 97 ? 8.810 -6.902 -25.314 1.00 82.44 97 TRP A CA 1
ATOM 784 C C . TRP A 1 97 ? 8.718 -7.073 -23.793 1.00 82.44 97 TRP A C 1
ATOM 786 O O . TRP A 1 97 ? 7.742 -7.638 -23.305 1.00 82.44 97 TRP A O 1
ATOM 796 N N . PHE A 1 98 ? 9.674 -6.541 -23.027 1.00 79.94 98 PHE A N 1
ATOM 797 C CA . PHE A 1 98 ? 9.668 -6.645 -21.566 1.00 79.94 98 PHE A CA 1
ATOM 798 C C . PHE A 1 98 ? 8.514 -5.848 -20.944 1.00 79.94 98 PHE A C 1
ATOM 800 O O . PHE A 1 98 ? 7.858 -6.316 -20.013 1.00 79.94 98 PHE A O 1
ATOM 807 N N . ILE A 1 99 ? 8.201 -4.680 -21.512 1.00 82.69 99 ILE A N 1
ATOM 808 C CA . ILE A 1 99 ? 7.088 -3.828 -21.068 1.00 82.69 99 ILE A CA 1
ATOM 809 C C . ILE A 1 99 ? 5.747 -4.539 -21.302 1.00 82.69 99 ILE A C 1
ATOM 811 O O . ILE A 1 99 ? 4.908 -4.614 -20.400 1.00 82.69 99 ILE A O 1
ATOM 815 N N . ILE A 1 100 ? 5.559 -5.117 -22.492 1.00 86.00 100 ILE A N 1
ATOM 816 C CA . ILE A 1 100 ? 4.349 -5.876 -22.841 1.00 86.00 100 ILE A CA 1
ATOM 817 C C . ILE A 1 100 ? 4.235 -7.134 -21.969 1.00 86.00 100 ILE A C 1
ATOM 819 O O . ILE A 1 100 ? 3.169 -7.404 -21.410 1.00 86.00 100 ILE A O 1
ATOM 823 N N . ALA A 1 101 ? 5.333 -7.871 -21.788 1.00 86.50 101 ALA A N 1
ATOM 824 C CA . ALA A 1 101 ? 5.375 -9.051 -20.932 1.00 86.50 101 ALA A CA 1
ATOM 825 C C . ALA A 1 101 ? 5.027 -8.714 -19.473 1.00 86.50 101 ALA A C 1
ATOM 827 O O . ALA A 1 101 ? 4.263 -9.450 -18.847 1.00 86.50 101 ALA A O 1
ATOM 828 N N . GLY A 1 102 ? 5.500 -7.581 -18.944 1.00 85.19 102 GLY A N 1
ATOM 829 C CA . GLY A 1 102 ? 5.136 -7.090 -17.614 1.00 85.19 102 GLY A CA 1
ATOM 830 C C . GLY A 1 102 ? 3.642 -6.780 -17.483 1.00 85.19 102 GLY A C 1
ATOM 831 O O . GLY A 1 102 ? 3.008 -7.187 -16.508 1.00 85.19 102 GLY A O 1
ATOM 832 N N . PHE A 1 103 ? 3.043 -6.131 -18.487 1.00 86.56 103 PHE A N 1
ATOM 833 C CA . PHE A 1 103 ? 1.608 -5.826 -18.493 1.00 86.56 103 PHE A CA 1
ATOM 834 C C . PHE A 1 103 ? 0.739 -7.094 -18.525 1.00 86.56 103 PHE A C 1
ATOM 836 O O . PHE A 1 103 ? -0.231 -7.215 -17.765 1.00 86.56 103 PHE A O 1
ATOM 843 N N . ILE A 1 104 ? 1.114 -8.068 -19.360 1.00 88.81 104 ILE A N 1
ATOM 844 C CA . ILE A 1 104 ? 0.429 -9.363 -19.462 1.00 88.81 104 ILE A CA 1
ATOM 845 C C . ILE A 1 104 ? 0.586 -10.149 -18.157 1.00 88.81 104 ILE A C 1
ATOM 847 O O . ILE A 1 104 ? -0.408 -10.597 -17.588 1.00 88.81 104 ILE A O 1
ATOM 851 N N . THR A 1 105 ? 1.809 -10.257 -17.636 1.00 86.88 105 THR A N 1
ATOM 852 C CA . THR A 1 105 ? 2.107 -11.009 -16.407 1.00 86.88 105 THR A CA 1
ATOM 853 C C . THR A 1 105 ? 1.415 -10.401 -15.189 1.00 86.88 105 THR A C 1
ATOM 855 O O . THR A 1 105 ? 0.859 -11.138 -14.382 1.00 86.88 105 THR A O 1
ATOM 858 N N . SER A 1 106 ? 1.358 -9.071 -15.069 1.00 86.56 106 SER A N 1
ATOM 859 C CA . SER A 1 106 ? 0.624 -8.383 -13.994 1.00 86.56 106 SER A CA 1
ATOM 860 C C . SER A 1 106 ? -0.881 -8.678 -14.040 1.00 86.56 106 SER A C 1
ATOM 862 O O . SER A 1 106 ? -1.504 -8.975 -13.018 1.00 86.56 106 SER A O 1
ATOM 864 N N . THR A 1 107 ? -1.469 -8.674 -15.240 1.00 83.81 107 THR A N 1
ATOM 865 C CA . THR A 1 107 ? -2.893 -8.984 -15.445 1.00 83.81 107 THR A CA 1
ATOM 866 C C . THR A 1 107 ? -3.200 -10.451 -15.134 1.00 83.81 107 THR A C 1
ATOM 868 O O . THR A 1 107 ? -4.170 -10.751 -14.434 1.00 83.81 107 THR A O 1
ATOM 871 N N . LEU A 1 108 ? -2.343 -11.367 -15.592 1.00 85.94 108 LEU A N 1
ATOM 872 C CA . LEU A 1 108 ? -2.448 -12.793 -15.291 1.00 85.94 108 LEU A CA 1
ATOM 873 C C . LEU A 1 108 ? -2.241 -13.076 -13.800 1.00 85.94 108 LEU A C 1
ATOM 875 O O . LEU A 1 108 ? -3.018 -13.827 -13.227 1.00 85.94 108 LEU A O 1
ATOM 879 N N . GLY A 1 109 ? -1.271 -12.438 -13.1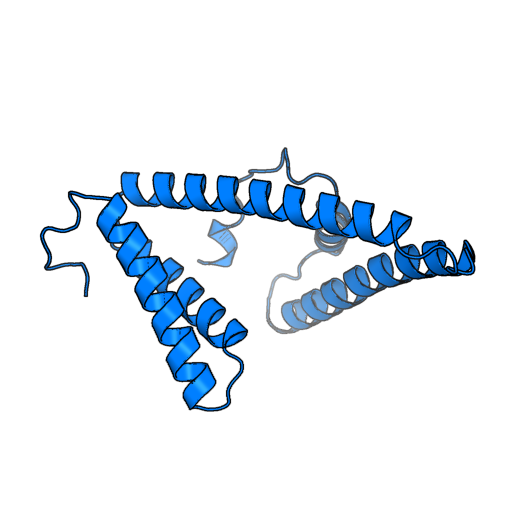43 1.00 85.19 109 GLY A N 1
ATOM 880 C CA . GLY A 1 109 ? -1.034 -12.587 -11.705 1.00 85.19 109 GLY A CA 1
ATOM 881 C C . GLY A 1 109 ? -2.253 -12.185 -10.872 1.00 85.19 109 GLY A C 1
ATOM 882 O O . GLY A 1 109 ? -2.629 -12.888 -9.935 1.00 85.19 109 GLY A O 1
ATOM 883 N N . ARG A 1 110 ? -2.948 -11.108 -11.261 1.00 81.56 110 ARG A N 1
ATOM 884 C CA . ARG A 1 110 ? -4.223 -10.718 -10.636 1.00 81.56 110 ARG A CA 1
ATOM 885 C C . ARG A 1 110 ? -5.317 -11.759 -10.858 1.00 81.56 110 ARG A C 1
ATOM 887 O O . ARG A 1 110 ? -5.993 -12.125 -9.900 1.00 81.56 110 ARG A O 1
ATOM 894 N N . ALA A 1 111 ? -5.473 -12.258 -12.084 1.00 78.62 111 ALA A N 1
ATOM 895 C CA . ALA A 1 111 ? -6.435 -13.316 -12.388 1.00 78.62 111 ALA A CA 1
ATOM 896 C C . ALA A 1 111 ? -6.161 -14.567 -11.537 1.00 78.62 111 ALA A C 1
ATOM 898 O O . ALA A 1 111 ? -7.043 -15.045 -10.824 1.00 78.62 111 ALA A O 1
ATOM 899 N N . VAL A 1 112 ? -4.917 -15.045 -11.544 1.00 85.00 112 VAL A N 1
ATOM 900 C CA . VAL A 1 112 ? -4.484 -16.244 -10.820 1.00 85.00 112 VAL A CA 1
ATOM 901 C C . VAL A 1 112 ? -4.591 -16.080 -9.308 1.00 85.00 112 VAL A C 1
ATOM 903 O O . VAL A 1 112 ? -4.726 -17.083 -8.637 1.00 85.00 112 VAL A O 1
ATOM 906 N N . ASN A 1 113 ? -4.595 -14.876 -8.736 1.00 80.94 113 ASN A N 1
ATOM 907 C CA . ASN A 1 113 ? -4.855 -14.721 -7.300 1.00 80.94 113 ASN A CA 1
ATOM 908 C C . ASN A 1 113 ? -6.363 -14.732 -6.969 1.00 80.94 113 ASN A C 1
ATOM 910 O O . ASN A 1 113 ? -6.791 -15.308 -5.972 1.00 80.94 113 ASN A O 1
ATOM 914 N N . ILE A 1 114 ? -7.194 -14.120 -7.820 1.00 78.94 114 ILE A N 1
ATOM 915 C CA . ILE A 1 114 ? -8.634 -13.934 -7.570 1.00 78.94 114 ILE A CA 1
ATOM 916 C C . ILE A 1 114 ? -9.433 -15.227 -7.802 1.00 78.94 114 ILE A C 1
ATOM 918 O O . ILE A 1 114 ? -10.311 -15.559 -7.001 1.00 78.94 114 ILE A O 1
ATOM 922 N N . TYR A 1 115 ? -9.145 -15.969 -8.876 1.00 76.94 115 TYR A N 1
ATOM 923 C CA . TYR A 1 115 ? -9.896 -17.177 -9.239 1.00 76.94 115 TYR A CA 1
ATOM 924 C C . TYR A 1 115 ? -9.744 -18.346 -8.245 1.00 76.94 115 TYR A C 1
ATOM 926 O O . TYR A 1 115 ? -10.776 -18.881 -7.835 1.00 76.94 115 TYR A O 1
ATOM 934 N N . PRO A 1 116 ? -8.541 -18.746 -7.783 1.00 80.12 116 PRO A N 1
ATOM 935 C CA . PRO A 1 116 ? -8.413 -19.817 -6.798 1.00 80.12 116 PRO A CA 1
ATOM 936 C C . PRO A 1 116 ? -8.898 -19.390 -5.417 1.00 80.12 116 PRO A C 1
ATOM 938 O O . PRO A 1 116 ? -9.480 -20.215 -4.720 1.00 80.12 116 PRO A O 1
ATOM 941 N N . LEU A 1 117 ? -8.752 -18.115 -5.032 1.00 70.12 117 LEU A N 1
ATOM 942 C CA . LEU A 1 117 ? -9.335 -17.616 -3.785 1.00 70.12 117 LEU A CA 1
ATOM 943 C C . LEU A 1 117 ? -10.866 -17.727 -3.823 1.00 70.12 117 LEU A C 1
ATOM 945 O O . LEU A 1 117 ? -11.486 -18.193 -2.869 1.00 70.12 117 LEU A O 1
ATOM 949 N N . SER A 1 118 ? -11.474 -17.384 -4.960 1.00 69.31 118 SER A N 1
ATOM 950 C CA . SER A 1 118 ? -12.916 -17.537 -5.166 1.00 69.31 118 SER A CA 1
ATOM 951 C C . SER A 1 118 ? -13.352 -19.006 -5.218 1.00 69.31 118 SER A C 1
ATOM 953 O O . SER A 1 118 ? -14.413 -19.340 -4.698 1.00 69.31 118 SER A O 1
ATOM 955 N N . PHE A 1 119 ? -12.538 -19.898 -5.793 1.00 70.69 119 PHE A N 1
ATOM 956 C CA . PHE A 1 119 ? -12.782 -21.344 -5.804 1.00 70.69 119 PHE A CA 1
ATOM 957 C C . PHE A 1 119 ? -12.700 -21.957 -4.397 1.00 70.69 119 PHE A C 1
ATOM 959 O O . PHE A 1 119 ? -13.582 -22.722 -4.011 1.00 70.69 119 PHE A O 1
ATOM 966 N N . LEU A 1 120 ? -11.698 -21.569 -3.602 1.00 75.75 120 LEU A N 1
ATOM 967 C CA . LEU A 1 120 ? -11.521 -22.031 -2.225 1.00 75.75 120 LEU A CA 1
ATOM 968 C C . LEU A 1 120 ? -12.675 -21.568 -1.322 1.00 75.75 120 LEU A C 1
ATOM 970 O O . LEU A 1 120 ? -13.208 -22.352 -0.541 1.00 75.75 120 LEU A O 1
ATOM 974 N N . LEU A 1 121 ? -13.124 -20.319 -1.482 1.00 67.06 121 LEU A N 1
ATOM 975 C CA . LEU A 1 121 ? -14.300 -19.787 -0.783 1.00 67.06 121 LEU A CA 1
ATOM 976 C C . LEU A 1 121 ? -15.605 -20.480 -1.209 1.00 67.06 121 LEU A C 1
ATOM 978 O O . LEU A 1 121 ? -16.501 -20.660 -0.384 1.00 67.06 121 LEU A O 1
ATOM 982 N N . ASN A 1 122 ? -15.709 -20.906 -2.471 1.00 66.19 122 ASN A N 1
ATOM 983 C CA . ASN A 1 122 ? -16.860 -21.655 -2.979 1.00 66.19 122 ASN A CA 1
ATOM 984 C C . ASN A 1 122 ? -16.953 -23.079 -2.395 1.00 66.19 122 ASN A C 1
ATOM 986 O O . ASN A 1 122 ? -18.031 -23.663 -2.370 1.00 66.19 122 ASN A O 1
ATOM 990 N N . LEU A 1 123 ? -15.848 -23.632 -1.882 1.00 70.56 123 LEU A N 1
ATOM 991 C CA . LEU A 1 123 ? -15.827 -24.954 -1.250 1.00 70.56 123 LEU A CA 1
ATOM 992 C C . LEU A 1 123 ? -16.437 -24.943 0.166 1.00 70.56 123 LEU A C 1
ATOM 994 O O . LEU A 1 123 ? -16.932 -25.966 0.634 1.00 70.56 123 LEU A O 1
ATOM 998 N N . GLY A 1 124 ? -16.429 -23.784 0.838 1.00 66.31 124 GLY A N 1
ATOM 999 C CA . GLY A 1 124 ? -16.905 -23.620 2.217 1.00 66.31 124 GLY A CA 1
ATOM 1000 C C . GLY A 1 124 ? -18.262 -22.924 2.378 1.00 66.31 124 GLY A C 1
ATOM 1001 O O . GLY A 1 124 ? -18.798 -22.910 3.485 1.00 66.31 124 GLY A O 1
ATOM 1002 N N . ARG A 1 125 ? -18.841 -22.340 1.317 1.00 55.03 125 ARG A N 1
ATOM 1003 C CA . ARG A 1 125 ? -20.043 -21.488 1.402 1.00 55.03 125 ARG A CA 1
ATOM 1004 C C . ARG A 1 125 ? -21.187 -22.008 0.524 1.00 55.03 125 ARG A C 1
ATOM 1006 O O . ARG A 1 125 ? -21.010 -22.267 -0.659 1.00 55.03 125 ARG A O 1
ATOM 1013 N N . LYS A 1 126 ? -22.391 -22.108 1.097 1.00 51.44 126 LYS A N 1
ATOM 1014 C CA . LYS A 1 126 ? -23.670 -22.284 0.379 1.00 51.44 126 LYS A CA 1
ATOM 1015 C C . LYS A 1 126 ? -24.468 -20.996 0.622 1.00 51.44 126 LYS A C 1
ATOM 1017 O O . LYS A 1 126 ? -24.746 -20.742 1.792 1.00 51.44 126 LYS A O 1
ATOM 1022 N N . PRO A 1 127 ? -24.822 -20.151 -0.366 1.00 58.03 127 PRO A N 1
ATOM 1023 C CA . PRO A 1 127 ? -24.810 -20.314 -1.828 1.00 58.03 127 PRO A CA 1
ATOM 1024 C C . PRO A 1 127 ? -23.496 -19.897 -2.535 1.00 58.03 127 PRO A C 1
ATOM 1026 O O . PRO A 1 127 ? -22.742 -19.085 -1.992 1.00 58.03 127 PRO A O 1
ATOM 1029 N N . PRO A 1 128 ? -23.242 -20.413 -3.758 1.00 59.62 128 PRO A N 1
ATOM 1030 C CA . PRO A 1 128 ? -22.035 -20.126 -4.534 1.00 59.62 128 PRO A CA 1
ATOM 1031 C C . PRO A 1 128 ? -22.007 -18.691 -5.079 1.00 59.62 128 PRO A C 1
ATOM 1033 O O . PRO A 1 128 ? -23.029 -18.143 -5.496 1.00 59.62 128 PRO A O 1
ATOM 1036 N N . ILE A 1 129 ? -20.813 -18.092 -5.125 1.00 61.88 129 ILE A N 1
ATOM 1037 C CA . ILE A 1 129 ? -20.594 -16.757 -5.703 1.00 61.88 129 ILE A CA 1
ATOM 1038 C C . ILE A 1 129 ? -20.614 -16.876 -7.240 1.00 61.88 129 ILE A C 1
ATOM 1040 O O . ILE A 1 129 ? -19.777 -17.597 -7.791 1.00 61.88 129 ILE A O 1
ATOM 1044 N N . PRO A 1 130 ? -21.516 -16.174 -7.957 1.00 64.00 130 PRO A N 1
ATOM 1045 C CA . PRO A 1 130 ? -21.603 -16.255 -9.414 1.00 64.00 130 PRO A CA 1
ATOM 1046 C C . PRO A 1 130 ? -20.329 -15.742 -10.091 1.00 64.00 130 PRO A C 1
ATOM 1048 O O . PRO A 1 130 ? -19.772 -14.722 -9.680 1.00 64.00 130 PRO A O 1
ATOM 1051 N N . ILE A 1 131 ? -19.930 -16.376 -11.196 1.00 64.25 131 ILE A N 1
ATOM 1052 C CA . ILE A 1 131 ? -18.753 -15.989 -11.996 1.00 64.25 131 ILE A CA 1
ATOM 1053 C C . ILE A 1 131 ? -18.808 -14.514 -12.452 1.00 64.25 131 ILE A C 1
ATOM 1055 O O . ILE A 1 131 ? -17.786 -13.838 -12.528 1.00 64.25 131 ILE A O 1
ATOM 1059 N N . ASN A 1 132 ? -20.016 -13.966 -12.632 1.00 64.81 132 ASN A N 1
ATOM 1060 C CA . ASN A 1 132 ? -20.253 -12.558 -12.968 1.00 64.81 132 ASN A CA 1
ATOM 1061 C C . ASN A 1 132 ? -19.695 -11.591 -11.906 1.00 64.81 132 ASN A C 1
ATOM 1063 O O . ASN A 1 132 ? -19.168 -10.535 -12.250 1.00 64.81 132 ASN A O 1
ATOM 1067 N N . PHE A 1 133 ? -19.753 -11.959 -10.619 1.00 63.25 133 PHE A N 1
ATOM 1068 C CA . PHE A 1 133 ? -19.156 -11.165 -9.540 1.00 63.25 133 PHE A CA 1
ATOM 1069 C C . PHE A 1 133 ? -17.628 -11.268 -9.523 1.00 63.25 133 PHE A C 1
ATOM 1071 O O . PHE A 1 133 ? -16.967 -10.288 -9.193 1.00 63.25 133 PHE A O 1
ATOM 1078 N N . GLN A 1 134 ? -17.058 -12.412 -9.918 1.00 62.75 134 GLN A N 1
ATOM 1079 C CA . GLN A 1 134 ? -15.604 -12.598 -10.003 1.00 62.75 134 GLN A CA 1
ATOM 1080 C C . GLN A 1 134 ? -15.004 -11.781 -11.154 1.00 62.75 134 GLN A C 1
ATOM 1082 O O . GLN A 1 134 ? -13.994 -11.103 -10.971 1.00 62.75 134 GLN A O 1
ATOM 1087 N N . HIS A 1 135 ? -15.676 -11.757 -12.310 1.00 63.66 135 HIS A N 1
ATOM 1088 C CA . HIS A 1 135 ? -15.303 -10.883 -13.422 1.00 63.66 135 HIS A CA 1
ATOM 1089 C C . HIS A 1 135 ? -15.450 -9.402 -13.050 1.00 63.66 135 HIS A C 1
ATOM 1091 O O . HIS A 1 135 ? -14.551 -8.615 -13.336 1.00 63.66 135 HIS A O 1
ATOM 1097 N N . MET A 1 136 ? -16.516 -9.016 -12.338 1.00 65.69 136 MET A N 1
ATOM 1098 C CA . MET A 1 136 ? -16.662 -7.645 -11.836 1.00 65.69 136 MET A CA 1
ATOM 1099 C C . MET A 1 136 ? -15.530 -7.257 -10.871 1.00 65.69 136 MET A C 1
ATOM 1101 O O . MET A 1 136 ? -14.995 -6.156 -10.976 1.00 65.69 136 MET A O 1
ATOM 1105 N N . LEU A 1 137 ? -15.101 -8.165 -9.986 1.00 64.19 137 LEU A N 1
ATOM 1106 C CA . LEU A 1 137 ? -13.958 -7.940 -9.091 1.00 64.19 137 LEU A CA 1
ATOM 1107 C C . LEU A 1 137 ? -12.641 -7.762 -9.859 1.00 64.19 137 LEU A C 1
ATOM 1109 O O . LEU A 1 137 ? -11.840 -6.894 -9.520 1.00 64.19 137 LEU A O 1
ATOM 1113 N N . PHE A 1 138 ? -12.434 -8.556 -10.911 1.00 63.50 138 PHE A N 1
ATOM 1114 C CA . PHE A 1 138 ? -11.259 -8.462 -11.776 1.00 63.50 138 PHE A CA 1
ATOM 1115 C C . PHE A 1 138 ? -11.189 -7.114 -12.516 1.00 63.50 138 PHE A C 1
ATOM 1117 O O . PHE A 1 138 ? -10.120 -6.508 -12.594 1.00 63.50 138 PHE A O 1
ATOM 1124 N N . PHE A 1 139 ? -12.328 -6.599 -12.992 1.00 60.41 139 PHE A N 1
ATOM 1125 C CA . PHE A 1 139 ? -12.412 -5.300 -13.673 1.00 60.41 139 PHE A CA 1
ATOM 1126 C C . PHE A 1 139 ? -12.456 -4.085 -12.727 1.00 60.41 139 PHE A C 1
ATOM 1128 O O . PHE A 1 139 ? -12.128 -2.976 -13.149 1.00 60.41 139 PHE A O 1
ATOM 1135 N N . SER A 1 140 ? -12.793 -4.274 -11.446 1.00 58.84 140 SER A N 1
ATOM 1136 C CA . SER A 1 140 ? -12.917 -3.189 -10.454 1.00 58.84 140 SER A CA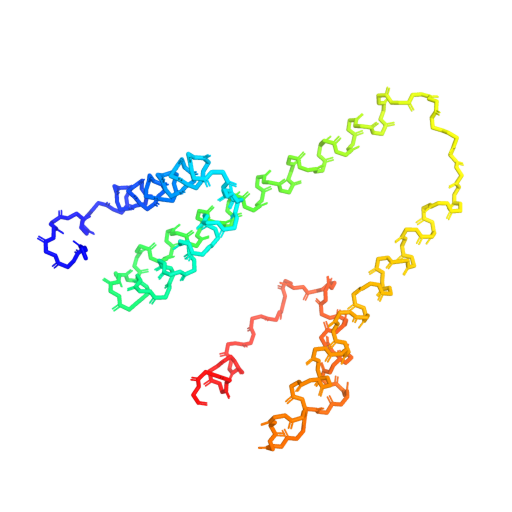 1
ATOM 1137 C C . SER A 1 140 ? -11.602 -2.433 -10.198 1.00 58.84 140 SER A C 1
ATOM 1139 O O . SER A 1 140 ? -11.607 -1.260 -9.833 1.00 58.84 140 SER A O 1
ATOM 1141 N N . GLY A 1 141 ? -10.451 -3.049 -10.490 1.00 53.44 141 GLY A N 1
ATOM 1142 C CA . GLY A 1 141 ? -9.132 -2.450 -10.265 1.00 53.44 141 GLY A CA 1
ATOM 1143 C C . GLY A 1 141 ? -8.798 -1.194 -11.086 1.00 53.44 141 GLY A C 1
ATOM 1144 O O . GLY A 1 141 ? -7.730 -0.631 -10.861 1.00 53.44 141 GLY A O 1
ATOM 1145 N N . LYS A 1 142 ? -9.649 -0.761 -12.031 1.00 45.22 142 LYS A N 1
ATOM 1146 C CA . LYS A 1 142 ? -9.432 0.454 -12.841 1.00 45.22 142 LYS A CA 1
ATOM 1147 C C . LYS A 1 142 ? -10.393 1.619 -12.573 1.00 45.22 142 LYS A C 1
ATOM 1149 O O . LYS A 1 142 ? -10.165 2.676 -13.143 1.00 45.22 142 LYS A O 1
ATOM 1154 N N . ASN A 1 143 ? -11.410 1.477 -11.716 1.00 40.66 143 ASN A N 1
ATOM 1155 C CA . ASN A 1 143 ? -12.381 2.549 -11.437 1.00 40.66 143 ASN A CA 1
ATOM 1156 C C . ASN A 1 143 ? -12.852 2.541 -9.971 1.00 40.66 143 ASN A C 1
ATOM 1158 O O . ASN A 1 143 ? -14.035 2.371 -9.686 1.00 40.66 143 ASN A O 1
ATOM 1162 N N . THR A 1 144 ? -11.945 2.750 -9.018 1.00 43.16 144 THR A N 1
ATOM 1163 C CA . THR A 1 144 ? -12.296 2.831 -7.586 1.00 43.16 144 THR A CA 1
ATOM 1164 C C . THR A 1 144 ? -12.610 4.250 -7.097 1.00 43.16 144 THR A C 1
ATOM 1166 O O . THR A 1 144 ? -12.553 4.499 -5.900 1.00 43.16 144 THR A O 1
ATOM 1169 N N . HIS A 1 145 ? -12.971 5.187 -7.985 1.00 40.84 145 HIS A N 1
ATOM 1170 C CA . HIS A 1 145 ? -13.403 6.537 -7.580 1.00 40.84 145 HIS A CA 1
ATOM 1171 C C . HIS A 1 145 ? -14.934 6.735 -7.573 1.00 40.84 145 HIS A C 1
ATOM 1173 O O . HIS A 1 145 ? -15.404 7.828 -7.266 1.00 40.84 145 HIS A O 1
ATOM 1179 N N . SER A 1 146 ? -15.729 5.699 -7.884 1.00 37.28 146 SER A N 1
ATOM 1180 C CA . SER A 1 146 ? -17.198 5.820 -7.974 1.00 37.28 146 SER A CA 1
ATOM 1181 C C . SER A 1 146 ? -18.017 4.616 -7.481 1.00 37.28 146 SER A C 1
ATOM 1183 O O . SER A 1 146 ? -19.221 4.576 -7.719 1.00 37.28 146 SER A O 1
ATOM 1185 N N . GLN A 1 147 ? -17.436 3.662 -6.742 1.00 34.75 147 GLN A N 1
ATOM 1186 C CA . GLN A 1 147 ? -18.212 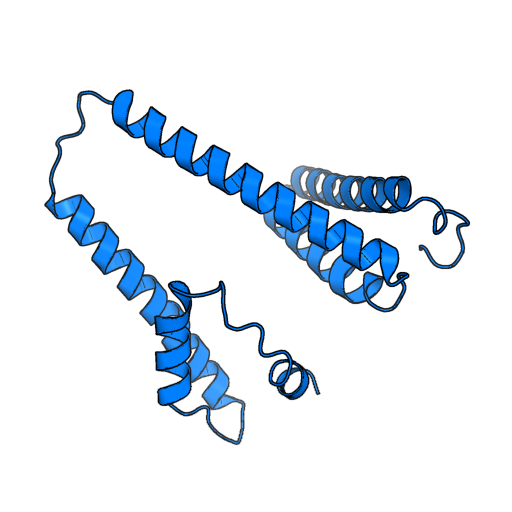2.594 -6.083 1.00 34.75 147 GLN A CA 1
ATOM 1187 C C . GLN A 1 147 ? -17.986 2.540 -4.572 1.00 34.75 147 GLN A C 1
ATOM 1189 O O . GLN A 1 147 ? -17.586 1.527 -4.003 1.00 34.75 147 GLN A O 1
ATOM 1194 N N . THR A 1 148 ? -18.336 3.629 -3.894 1.00 40.12 148 THR A N 1
ATOM 1195 C CA . THR A 1 148 ? -18.791 3.548 -2.504 1.00 40.12 148 THR A CA 1
ATOM 1196 C C . THR A 1 148 ? -20.250 3.083 -2.533 1.00 40.12 148 THR A C 1
ATOM 1198 O O . THR A 1 148 ? -21.157 3.904 -2.463 1.00 40.12 148 THR A O 1
ATOM 1201 N N . GLN A 1 149 ? -20.496 1.776 -2.677 1.00 32.56 149 GLN A N 1
ATOM 1202 C CA . GLN A 1 149 ? -21.798 1.187 -2.336 1.00 32.56 149 GLN A CA 1
ATOM 1203 C C . GLN A 1 149 ? -21.657 0.512 -0.958 1.00 32.56 149 GLN A C 1
ATOM 1205 O O . GLN A 1 149 ? -21.235 -0.646 -0.881 1.00 32.56 149 GLN A O 1
ATOM 1210 N N . PRO A 1 150 ? -21.957 1.221 0.146 1.00 40.38 150 PRO A N 1
ATOM 1211 C CA . PRO A 1 150 ? -21.825 0.708 1.513 1.00 40.38 150 PRO A CA 1
ATOM 1212 C C . PRO A 1 150 ? -22.813 -0.420 1.875 1.00 40.38 150 PRO A C 1
ATOM 1214 O O . PRO A 1 150 ? -22.763 -0.926 2.992 1.00 40.38 150 PRO A O 1
ATOM 1217 N N . ASP A 1 151 ? -23.665 -0.878 0.953 1.00 38.62 151 ASP A N 1
ATOM 1218 C CA . ASP A 1 151 ? -24.758 -1.805 1.282 1.00 38.62 151 ASP A CA 1
ATOM 1219 C C . ASP A 1 151 ? -24.375 -3.298 1.262 1.00 38.62 151 ASP A C 1
ATOM 1221 O O . ASP A 1 151 ? -25.103 -4.120 1.812 1.00 38.62 151 ASP A O 1
ATOM 1225 N N . LYS A 1 152 ? -23.239 -3.695 0.661 1.00 38.12 152 LYS A N 1
ATOM 1226 C CA . LYS A 1 152 ? -22.870 -5.128 0.538 1.00 38.12 152 LYS A CA 1
ATOM 1227 C C . LYS A 1 152 ? -21.789 -5.629 1.493 1.00 38.12 152 LYS A C 1
ATOM 1229 O O . LYS A 1 152 ? -21.675 -6.838 1.678 1.00 38.12 152 LYS A O 1
ATOM 1234 N N . ILE A 1 153 ? -21.028 -4.744 2.136 1.00 4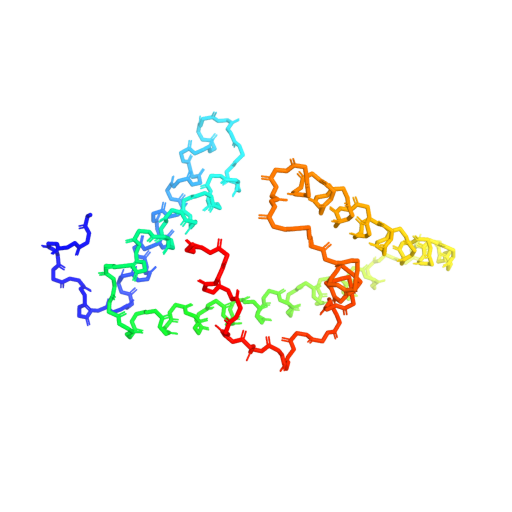3.97 153 ILE A N 1
ATOM 1235 C CA . ILE A 1 153 ? -19.978 -5.160 3.086 1.00 43.97 153 ILE A CA 1
ATOM 1236 C C . ILE A 1 153 ? -20.605 -5.721 4.376 1.00 43.97 153 ILE A C 1
ATOM 1238 O O . ILE A 1 153 ? -20.089 -6.679 4.949 1.00 43.97 153 ILE A O 1
ATOM 1242 N N . ASN A 1 154 ? -21.777 -5.216 4.777 1.00 32.00 154 ASN A N 1
ATOM 1243 C CA . ASN A 1 154 ? -22.446 -5.641 6.009 1.00 32.00 154 ASN A CA 1
ATOM 1244 C C . ASN A 1 154 ? -23.150 -7.014 5.917 1.00 32.00 154 ASN A C 1
ATOM 1246 O O . ASN A 1 154 ? -23.635 -7.516 6.922 1.00 32.00 154 ASN A O 1
ATOM 1250 N N . GLN A 1 155 ? -23.196 -7.643 4.734 1.00 34.03 155 GLN A N 1
ATOM 1251 C CA . GLN A 1 155 ? -23.765 -8.990 4.554 1.00 34.03 155 GLN A CA 1
ATOM 1252 C C . GLN A 1 155 ? -22.699 -10.101 4.476 1.00 34.03 155 GLN A C 1
ATOM 1254 O O . GLN A 1 155 ? -23.011 -11.266 4.243 1.00 34.03 155 GLN A O 1
ATOM 1259 N N . ILE A 1 156 ? -21.418 -9.743 4.604 1.00 38.38 156 ILE A N 1
ATOM 1260 C CA . ILE A 1 156 ? -20.302 -10.702 4.621 1.00 38.38 156 ILE A CA 1
ATOM 1261 C C . ILE A 1 156 ? -19.733 -10.860 6.042 1.00 38.38 156 ILE A C 1
ATOM 1263 O O . ILE A 1 156 ? -19.079 -11.863 6.310 1.00 38.38 156 ILE A O 1
ATOM 1267 N N . ILE A 1 157 ? -19.996 -9.902 6.940 1.00 35.22 157 ILE A N 1
ATOM 1268 C CA . ILE A 1 157 ? -19.505 -9.904 8.331 1.00 35.22 157 ILE A CA 1
ATOM 1269 C C . ILE A 1 157 ? -20.598 -10.295 9.354 1.00 35.22 157 ILE A C 1
ATOM 1271 O O . ILE A 1 157 ? -20.257 -10.633 10.485 1.00 35.22 157 ILE A O 1
ATOM 1275 N N . CYS A 1 158 ? -21.876 -10.330 8.957 1.00 30.45 158 CYS A N 1
ATOM 1276 C CA . CYS A 1 158 ? -22.963 -10.944 9.733 1.00 30.45 158 CYS A CA 1
ATOM 1277 C C . CYS A 1 158 ? -23.331 -12.320 9.174 1.00 30.45 158 CYS A C 1
ATOM 1279 O O . CYS A 1 158 ? -23.423 -12.435 7.928 1.00 30.45 158 CYS A O 1
#

Foldseek 3Di:
DPQPDPCLVPLPVVVVVLVVVLVVQLVVCVVVVHHSVVSSVVSVVVCCVVVVVVHDPVSVVVVVVVVVVVVVVVVVVVVVVVVVVVVVDPPPPPDVVVVVVVVVVVLVVLLVVLVVVLVVVQVVDPPHDDVVVSVVVSVVVPDPPPPPPVPPVVVVVD

InterPro domains:
  IPR006153 Cation/H+ exchanger, transmembrane domain [PF00999] (2-141)
  IPR018422 Cation/H+ exchanger, CPA1 family [PTHR10110] (1-141)

pLDDT: mean 71.98, std 17.76, range [30.45, 95.62]

Radius of gyration: 21.14 Å; chains: 1; bounding box: 47×40×57 Å